Protein AF-A0A8J7RZ24-F1 (afdb_monomer)

Solvent-accessible surface area (backbone atoms only — not comparable to full-atom values): 3809 Å² total; per-residue (Å²): 129,88,83,75,77,82,77,61,80,80,45,56,66,54,52,52,52,48,48,70,74,46,61,90,76,80,78,54,97,87,55,56,66,69,61,43,52,56,50,50,53,51,40,49,51,54,50,52,53,50,53,50,53,51,49,54,61,76,75,106

Organism: NCBI:txid2039722

Mean predicted aligned error: 4.9 Å

Radius of gyration: 14.18 Å; Cα contacts (8 Å, |Δi|>4): 17; chains: 1; bounding box: 27×19×42 Å

Foldseek 3Di:
DPPLDDDDPVCPVVLVVQCVVQPDDDADPPDDPVVVVVSVVSNVVSVVVVVSVVVVVVVD

Secondary structure (DSSP, 8-state):
-----PPPGGGHHHHHHHHHHS---PPPTTS-HHHHHHHHHHHHHHHHHHHHHHHHHH--

pLDDT: mean 89.89, std 11.78, range [43.78, 98.12]

Sequence (60 aa):
MDDSLYLPETTDGLLEFLAETYPPKCIAPDQRPEDAHRYAGKVELIRELISQREQERDEG

Structure (mmCIF, N/CA/C/O backbone):
data_AF-A0A8J7RZ24-F1
#
_entry.id   AF-A0A8J7RZ24-F1
#
loop_
_atom_site.group_PDB
_atom_site.id
_atom_site.type_symbol
_atom_site.label_atom_id
_atom_site.label_alt_id
_atom_site.label_comp_id
_atom_site.label_asym_id
_atom_site.label_entity_id
_atom_site.label_seq_id
_atom_site.pdbx_PDB_ins_code
_atom_site.Cartn_x
_atom_site.Cartn_y
_atom_site.Cartn_z
_atom_site.occupancy
_atom_site.B_iso_or_equiv
_atom_site.auth_seq_id
_atom_site.auth_comp_id
_atom_site.auth_asym_id
_atom_site.auth_atom_id
_atom_site.pdbx_PDB_model_num
ATOM 1 N N . MET A 1 1 ? 6.316 12.251 22.998 1.00 43.78 1 MET A N 1
ATOM 2 C CA . MET A 1 1 ? 5.147 12.624 22.188 1.00 43.78 1 MET A CA 1
ATOM 3 C C . MET A 1 1 ? 4.664 11.319 21.619 1.00 43.78 1 MET A C 1
ATOM 5 O O . MET A 1 1 ? 5.471 10.627 21.014 1.00 43.78 1 MET A O 1
ATOM 9 N N . ASP A 1 2 ? 3.458 10.915 21.981 1.00 53.22 2 ASP A N 1
ATOM 10 C CA . ASP A 1 2 ? 2.827 9.756 21.369 1.00 53.22 2 ASP A CA 1
ATOM 11 C C . ASP A 1 2 ? 2.401 10.203 19.966 1.00 53.22 2 ASP A C 1
ATOM 13 O O . ASP A 1 2 ? 1.446 10.959 19.822 1.00 53.22 2 ASP A O 1
ATOM 17 N N . ASP A 1 3 ? 3.231 9.888 18.969 1.00 63.34 3 ASP A N 1
ATOM 18 C CA . ASP A 1 3 ? 3.011 10.202 17.547 1.00 63.34 3 ASP A CA 1
ATOM 19 C C . ASP A 1 3 ? 2.126 9.129 16.878 1.00 63.34 3 ASP A C 1
ATOM 21 O O . ASP A 1 3 ? 2.134 8.966 15.658 1.00 63.34 3 ASP A O 1
ATOM 25 N N . SER A 1 4 ? 1.375 8.355 17.672 1.00 65.69 4 SER A N 1
ATOM 26 C CA . SER A 1 4 ? 0.411 7.391 17.155 1.00 65.69 4 SER A CA 1
ATOM 27 C C . SER A 1 4 ? -0.801 8.142 16.589 1.00 65.69 4 SER A C 1
ATOM 29 O O . SER A 1 4 ? -1.624 8.735 17.289 1.00 65.69 4 SER A O 1
ATOM 31 N N . LEU A 1 5 ? -0.877 8.190 15.260 1.00 70.88 5 LEU A N 1
ATOM 32 C CA . LEU A 1 5 ? -2.016 8.757 14.549 1.00 70.88 5 LEU A CA 1
ATOM 33 C C . LEU A 1 5 ? -3.197 7.793 14.660 1.00 70.88 5 LEU A C 1
ATOM 35 O O . LEU A 1 5 ? -3.240 6.818 13.923 1.00 70.88 5 LEU A O 1
ATOM 39 N N . TYR A 1 6 ? -4.159 8.076 15.536 1.00 79.69 6 TYR A N 1
ATOM 40 C CA . TYR A 1 6 ? -5.395 7.294 15.615 1.00 79.69 6 TYR A CA 1
ATOM 41 C C . TYR A 1 6 ? -6.147 7.309 14.276 1.00 79.69 6 TYR A C 1
ATOM 43 O O . TYR A 1 6 ? -6.492 8.383 13.764 1.00 79.69 6 TYR A O 1
ATOM 51 N N . LEU A 1 7 ? -6.4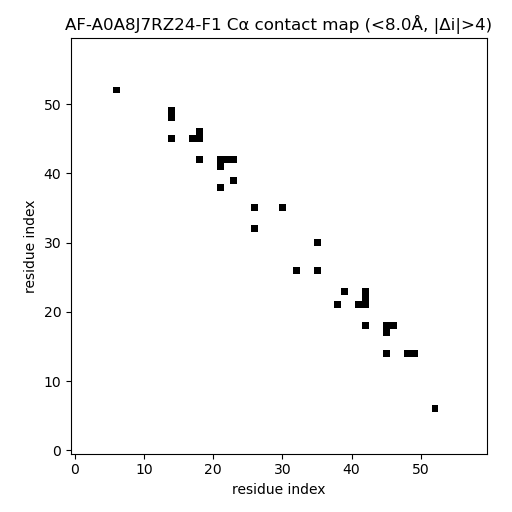38 6.126 13.730 1.00 83.31 7 LEU A N 1
ATOM 52 C CA . LEU A 1 7 ? -7.202 5.981 12.494 1.00 83.31 7 LEU A CA 1
ATOM 53 C C . LEU A 1 7 ? -8.701 5.784 12.794 1.00 83.31 7 LEU A C 1
ATOM 55 O O . LEU A 1 7 ? -9.087 4.797 13.420 1.00 83.31 7 LEU A O 1
ATOM 59 N N . PRO A 1 8 ? -9.592 6.682 12.321 1.00 86.56 8 PRO A N 1
ATOM 60 C CA . PRO A 1 8 ? -11.034 6.503 12.489 1.00 86.56 8 PRO A CA 1
ATOM 61 C C . PRO A 1 8 ? -11.530 5.203 11.847 1.00 86.56 8 PRO A C 1
ATOM 63 O O . PRO A 1 8 ? -11.046 4.829 10.781 1.00 86.56 8 PRO A O 1
ATOM 66 N N . GLU A 1 9 ? -12.571 4.573 12.397 1.00 81.81 9 GLU A N 1
ATOM 67 C CA . GLU A 1 9 ? -13.121 3.315 11.852 1.00 81.81 9 GLU A CA 1
ATOM 68 C C . GLU A 1 9 ? -13.590 3.425 10.396 1.00 81.81 9 GLU A C 1
ATOM 70 O O . GLU A 1 9 ? -13.480 2.488 9.612 1.00 81.81 9 GLU A O 1
ATOM 75 N N . THR A 1 10 ? -14.041 4.609 9.981 1.00 87.00 10 THR A N 1
ATOM 76 C CA . THR A 1 10 ? -14.435 4.878 8.591 1.00 87.00 10 THR A CA 1
ATOM 77 C C . THR A 1 10 ? -13.278 4.770 7.592 1.00 87.00 10 THR A C 1
ATOM 79 O O . THR A 1 10 ? -13.505 4.827 6.385 1.00 87.00 10 THR A O 1
ATOM 82 N N . THR A 1 11 ? -12.040 4.656 8.076 1.00 90.62 11 THR A N 1
ATOM 83 C CA . THR A 1 11 ? -10.823 4.586 7.259 1.00 90.62 11 THR A CA 1
ATOM 84 C C . THR A 1 11 ? -10.640 3.215 6.613 1.00 90.62 11 THR A C 1
ATOM 86 O O . THR A 1 11 ? -9.970 3.132 5.589 1.00 90.62 11 THR A O 1
ATOM 89 N N . ASP A 1 12 ? -11.290 2.164 7.123 1.00 92.44 12 ASP A N 1
ATOM 90 C CA . ASP A 1 12 ? -11.123 0.792 6.625 1.00 92.44 12 ASP A CA 1
ATOM 91 C C . ASP A 1 12 ? -11.456 0.682 5.125 1.00 92.44 12 ASP A C 1
ATOM 93 O O . ASP A 1 12 ? -10.624 0.253 4.326 1.00 92.44 12 ASP A O 1
ATOM 97 N N . GLY A 1 13 ? -12.614 1.205 4.706 1.00 93.62 13 GLY A N 1
ATOM 98 C CA . GLY A 1 13 ? -12.999 1.217 3.290 1.00 93.62 13 GLY A CA 1
ATOM 99 C C . GLY A 1 13 ? -12.101 2.100 2.411 1.00 93.62 13 GLY A C 1
ATOM 100 O O . GLY A 1 13 ? -11.920 1.821 1.226 1.00 93.62 13 GLY A O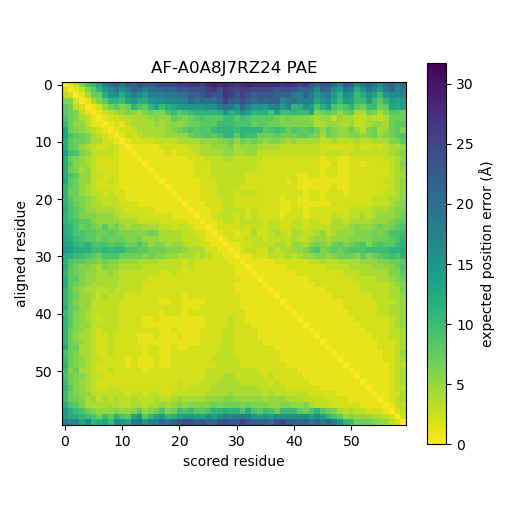 1
ATOM 101 N N . LEU A 1 14 ? -11.502 3.156 2.976 1.00 94.94 14 LEU A N 1
ATOM 102 C CA . LEU A 1 14 ? -10.535 3.984 2.251 1.00 94.94 14 LEU A CA 1
ATOM 103 C C . LEU A 1 14 ? -9.211 3.237 2.045 1.00 94.94 14 LEU A C 1
ATOM 105 O O . LEU A 1 14 ? -8.641 3.315 0.958 1.00 94.94 14 LEU A O 1
ATOM 109 N N . LEU A 1 15 ? -8.724 2.517 3.058 1.00 95.44 15 LEU A N 1
ATOM 110 C CA . LEU A 1 15 ? -7.502 1.717 2.959 1.00 95.44 15 LEU A CA 1
ATOM 111 C C . LEU A 1 15 ? -7.664 0.572 1.960 1.00 95.44 15 LEU A C 1
ATOM 113 O O . LEU A 1 15 ? -6.776 0.376 1.131 1.00 95.44 15 LEU A O 1
ATOM 117 N N . GLU A 1 16 ? -8.810 -0.114 1.974 1.00 95.88 16 GLU A N 1
ATOM 118 C CA . GLU A 1 16 ? -9.154 -1.138 0.980 1.00 95.88 16 GLU A CA 1
ATOM 119 C C . GLU A 1 16 ? -9.129 -0.557 -0.441 1.00 95.88 16 GLU A C 1
ATOM 121 O O . GLU A 1 16 ? -8.400 -1.045 -1.307 1.00 95.88 16 GLU A O 1
ATOM 126 N N . PHE A 1 17 ? -9.829 0.560 -0.664 1.00 96.62 17 PHE A N 1
ATOM 127 C CA . PHE A 1 17 ? -9.847 1.237 -1.961 1.00 96.62 17 PHE A CA 1
ATOM 128 C C . PHE A 1 17 ? -8.446 1.662 -2.433 1.00 96.62 17 PHE A C 1
ATOM 130 O O . PHE A 1 17 ? -8.101 1.533 -3.613 1.00 96.62 17 PHE A O 1
ATOM 137 N N . LEU A 1 18 ? -7.613 2.179 -1.527 1.00 97.00 18 LEU A N 1
ATOM 138 C CA . LEU A 1 18 ? -6.248 2.588 -1.849 1.00 97.00 18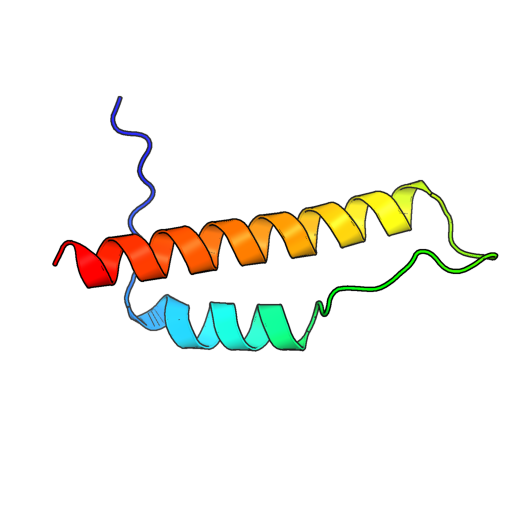 LEU A CA 1
ATOM 139 C C . LEU A 1 18 ? -5.356 1.387 -2.183 1.00 97.00 18 LEU A C 1
ATOM 141 O O . LEU A 1 18 ? -4.575 1.475 -3.133 1.00 97.00 18 LEU A O 1
ATOM 145 N N . ALA A 1 19 ? -5.486 0.273 -1.460 1.00 97.19 19 ALA A N 1
ATOM 146 C CA . ALA A 1 19 ? -4.743 -0.955 -1.731 1.00 97.19 19 ALA A CA 1
ATOM 147 C C . ALA A 1 19 ? -5.090 -1.547 -3.107 1.00 97.19 19 ALA A C 1
ATOM 149 O O . ALA A 1 19 ? -4.192 -1.969 -3.839 1.00 97.19 19 ALA A O 1
ATOM 150 N N . GLU A 1 20 ? -6.367 -1.509 -3.497 1.00 97.69 20 GLU A N 1
ATOM 151 C CA . GLU A 1 20 ? -6.815 -1.913 -4.836 1.00 97.69 20 GLU A CA 1
ATOM 152 C C . GLU A 1 20 ? -6.322 -0.960 -5.934 1.00 97.69 20 GLU A C 1
ATOM 154 O O . GLU A 1 20 ? -5.952 -1.394 -7.026 1.00 97.69 20 GLU A O 1
ATOM 159 N N . THR A 1 21 ? -6.286 0.346 -5.647 1.00 97.88 21 THR A N 1
ATOM 160 C CA . THR A 1 21 ? -5.861 1.381 -6.604 1.00 97.88 21 THR A CA 1
ATOM 161 C C . THR A 1 21 ? -4.349 1.361 -6.848 1.00 97.88 21 THR A C 1
ATOM 163 O O . THR A 1 21 ? -3.888 1.650 -7.957 1.00 97.88 21 THR A O 1
ATOM 166 N N . TYR A 1 22 ? -3.562 1.029 -5.823 1.00 97.06 22 TYR A N 1
ATOM 167 C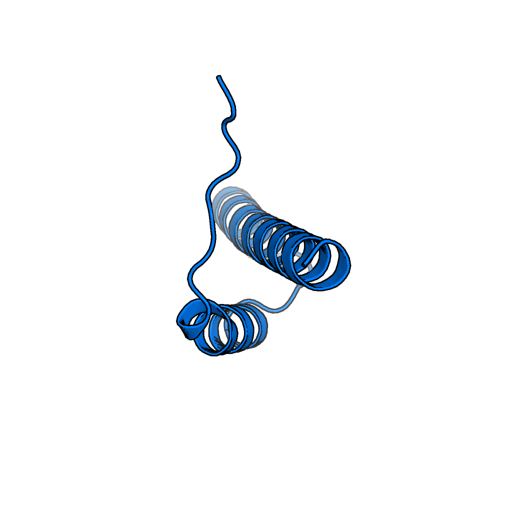 CA . TYR A 1 22 ? -2.101 1.031 -5.863 1.00 97.06 22 TYR A CA 1
ATOM 168 C C . TYR A 1 22 ? -1.529 -0.358 -5.538 1.00 97.06 22 TYR A C 1
ATOM 170 O O . TYR A 1 22 ? -0.846 -0.526 -4.526 1.00 97.06 22 TYR A O 1
ATOM 178 N N . PRO A 1 23 ? -1.737 -1.372 -6.399 1.00 96.88 23 PRO A N 1
ATOM 179 C CA . PRO A 1 23 ? -1.174 -2.691 -6.165 1.00 96.88 23 PRO A CA 1
ATOM 180 C C . PRO A 1 23 ? 0.360 -2.666 -6.302 1.00 96.88 23 PRO A C 1
ATOM 182 O O . PRO A 1 23 ? 0.899 -1.924 -7.136 1.00 96.88 23 PRO A O 1
ATOM 185 N N . PRO A 1 24 ? 1.094 -3.499 -5.545 1.00 96.38 24 PRO A N 1
ATOM 186 C CA . PRO A 1 24 ? 2.534 -3.660 -5.713 1.00 96.38 24 PRO A CA 1
ATOM 187 C C . PRO A 1 24 ? 2.875 -4.071 -7.148 1.00 96.38 24 PRO A C 1
ATOM 189 O O . PRO A 1 24 ? 2.266 -4.986 -7.701 1.00 96.38 24 PRO A O 1
ATOM 192 N N . LYS A 1 25 ? 3.869 -3.416 -7.752 1.00 94.62 25 LYS A N 1
ATOM 193 C CA . LYS A 1 25 ? 4.325 -3.737 -9.109 1.00 94.62 25 LYS A CA 1
ATOM 194 C C . LYS A 1 25 ? 5.819 -3.501 -9.273 1.00 94.62 25 LYS A C 1
ATOM 196 O O . LYS A 1 25 ? 6.394 -2.642 -8.605 1.00 94.62 25 LYS A O 1
ATOM 201 N N . CYS A 1 26 ? 6.430 -4.245 -10.189 1.00 93.44 26 CYS A N 1
ATOM 202 C CA . CYS A 1 26 ? 7.802 -3.997 -10.616 1.00 93.44 26 CYS A CA 1
ATOM 203 C C . CYS A 1 26 ? 7.880 -2.717 -11.457 1.00 93.44 26 CYS A C 1
ATOM 205 O O . CYS A 1 26 ? 6.929 -2.360 -12.156 1.00 93.44 26 CYS A O 1
ATOM 207 N N . ILE A 1 27 ? 9.033 -2.051 -11.409 1.00 93.12 27 ILE A N 1
ATOM 208 C CA . ILE A 1 27 ? 9.350 -0.957 -12.327 1.00 93.12 27 ILE A CA 1
ATOM 209 C C . ILE A 1 27 ? 9.396 -1.488 -13.768 1.00 93.12 27 ILE A C 1
ATOM 211 O O . ILE A 1 27 ? 10.006 -2.529 -14.025 1.00 93.12 27 ILE A O 1
ATOM 215 N N . ALA A 1 28 ? 8.736 -0.796 -14.699 1.00 93.25 28 ALA A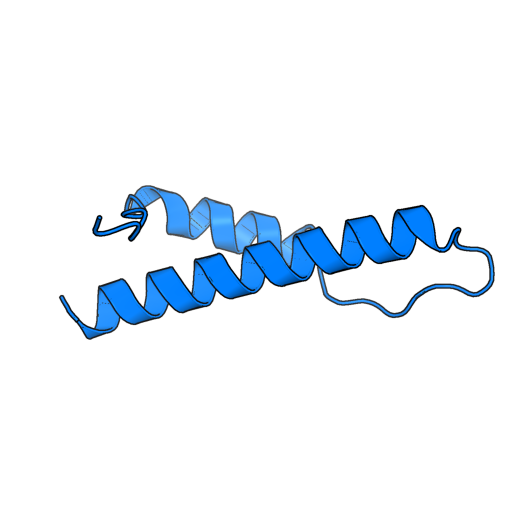 N 1
ATOM 216 C CA . ALA A 1 28 ? 8.795 -1.149 -16.117 1.00 93.25 28 ALA A CA 1
ATOM 217 C C . ALA A 1 28 ? 10.097 -0.629 -16.769 1.00 93.25 28 ALA A C 1
ATOM 219 O O . ALA A 1 28 ? 10.641 0.374 -16.304 1.00 93.25 28 ALA A O 1
ATOM 220 N N . PRO A 1 29 ? 10.605 -1.263 -17.845 1.00 92.12 29 PRO A N 1
ATOM 221 C CA . PRO A 1 29 ? 11.882 -0.884 -18.465 1.00 92.12 29 PRO A CA 1
ATOM 222 C C . PRO A 1 29 ? 11.939 0.557 -18.993 1.00 92.12 29 PRO A C 1
ATOM 224 O O . PRO A 1 29 ? 13.006 1.159 -19.045 1.00 92.12 29 PRO A O 1
ATOM 227 N N . ASP A 1 30 ? 10.795 1.097 -19.401 1.00 95.75 30 ASP A N 1
ATOM 228 C CA . ASP A 1 30 ? 10.605 2.445 -19.934 1.00 95.75 30 ASP A CA 1
ATOM 229 C C . ASP A 1 30 ? 10.130 3.449 -18.870 1.00 95.75 30 ASP A C 1
ATOM 231 O O . ASP A 1 30 ? 9.981 4.642 -19.149 1.00 95.75 30 ASP A O 1
ATOM 235 N N . GLN A 1 31 ? 9.899 2.990 -17.638 1.00 94.81 31 GLN A N 1
ATOM 236 C CA . GLN A 1 31 ? 9.420 3.839 -16.562 1.00 94.81 31 GLN A CA 1
ATOM 237 C C . GLN A 1 31 ? 10.561 4.667 -15.977 1.00 94.81 31 GLN A C 1
ATOM 239 O O . GLN A 1 31 ? 11.639 4.171 -15.647 1.00 94.81 31 GLN A O 1
ATOM 244 N N . ARG A 1 32 ? 10.284 5.953 -15.771 1.00 97.12 32 ARG A N 1
ATOM 245 C CA . ARG A 1 32 ? 11.202 6.839 -15.067 1.00 97.12 32 ARG A CA 1
ATOM 246 C C . ARG A 1 32 ? 11.414 6.365 -13.623 1.00 97.12 32 ARG A C 1
ATOM 248 O O . ARG A 1 32 ? 10.419 6.134 -12.924 1.00 97.12 32 ARG A O 1
ATOM 255 N N . PRO A 1 33 ? 12.666 6.300 -13.133 1.00 95.62 33 PRO A N 1
ATOM 256 C CA . PRO A 1 33 ? 12.950 5.905 -11.756 1.00 95.62 33 PRO A CA 1
ATOM 257 C C . PRO A 1 33 ? 12.192 6.744 -10.725 1.00 95.62 33 PRO A C 1
ATOM 259 O O . PRO A 1 33 ? 11.672 6.198 -9.757 1.00 95.62 33 PRO A O 1
ATOM 262 N N . GLU A 1 34 ? 12.049 8.055 -10.947 1.00 97.19 34 GLU A N 1
ATOM 263 C CA . GLU A 1 34 ? 11.362 8.937 -9.995 1.00 97.19 34 GLU A CA 1
ATOM 264 C C . GLU A 1 34 ? 9.882 8.572 -9.818 1.00 97.19 34 GLU A C 1
ATOM 266 O O . GLU A 1 34 ? 9.365 8.569 -8.699 1.00 97.19 34 GLU A O 1
ATOM 271 N N . ASP A 1 35 ? 9.198 8.233 -10.913 1.00 96.81 35 ASP A N 1
ATOM 272 C CA . ASP A 1 35 ? 7.788 7.845 -10.875 1.00 96.81 35 ASP A CA 1
ATOM 273 C C . ASP A 1 35 ? 7.612 6.462 -10.243 1.00 96.81 35 ASP A C 1
ATOM 275 O O . ASP A 1 35 ? 6.644 6.230 -9.516 1.00 96.81 35 ASP A O 1
ATOM 279 N N . ALA A 1 36 ? 8.563 5.555 -10.475 1.00 96.75 36 ALA A N 1
ATOM 280 C CA . ALA A 1 36 ? 8.581 4.243 -9.842 1.00 96.75 36 ALA A CA 1
ATOM 281 C C . ALA A 1 36 ? 8.807 4.341 -8.328 1.00 96.75 36 ALA A C 1
ATOM 283 O O . ALA A 1 36 ? 8.055 3.739 -7.565 1.00 96.75 36 ALA A O 1
ATOM 284 N N . HIS A 1 37 ? 9.770 5.154 -7.885 1.00 96.62 37 HIS A N 1
ATOM 285 C CA . HIS A 1 37 ? 10.015 5.407 -6.465 1.00 96.62 37 HIS A CA 1
ATOM 286 C C . HIS A 1 37 ? 8.814 6.065 -5.790 1.00 96.62 37 HIS A C 1
ATOM 288 O O . HIS A 1 37 ? 8.398 5.632 -4.718 1.00 96.62 37 HIS A O 1
ATOM 294 N N . ARG A 1 38 ? 8.199 7.067 -6.432 1.00 97.50 38 ARG A N 1
ATOM 295 C CA . ARG A 1 38 ? 6.986 7.703 -5.903 1.00 97.50 38 ARG A CA 1
ATOM 296 C C . ARG A 1 38 ? 5.837 6.705 -5.777 1.00 97.50 38 ARG A C 1
ATOM 298 O O . ARG A 1 38 ? 5.103 6.749 -4.796 1.00 97.50 38 ARG A O 1
ATOM 305 N N . TYR A 1 39 ? 5.660 5.825 -6.762 1.00 97.44 39 TYR A N 1
ATOM 306 C CA . TYR A 1 39 ? 4.648 4.776 -6.693 1.00 97.44 39 TYR A CA 1
ATOM 307 C C . TYR A 1 39 ? 4.944 3.793 -5.555 1.00 97.44 39 TYR A C 1
ATOM 309 O O . TYR A 1 39 ? 4.051 3.511 -4.765 1.00 97.44 39 TYR A O 1
ATOM 317 N N . ALA A 1 40 ? 6.190 3.328 -5.429 1.00 97.25 40 ALA A N 1
ATOM 318 C CA . ALA A 1 40 ? 6.604 2.424 -4.358 1.00 97.25 40 ALA A CA 1
ATOM 319 C C . ALA A 1 40 ? 6.341 3.023 -2.968 1.00 97.25 40 ALA A C 1
ATOM 321 O O . ALA A 1 40 ? 5.736 2.354 -2.139 1.00 97.25 40 ALA A O 1
ATOM 322 N N . GLY A 1 41 ? 6.675 4.301 -2.760 1.00 97.50 41 GLY A N 1
ATOM 323 C CA . GLY A 1 41 ? 6.404 4.988 -1.494 1.00 97.50 41 GLY A CA 1
ATOM 324 C C . GLY A 1 41 ? 4.911 5.095 -1.163 1.00 97.50 41 GLY A C 1
ATOM 325 O O . GLY A 1 41 ? 4.532 4.979 -0.005 1.00 97.50 41 GLY A O 1
ATOM 326 N N . LYS A 1 42 ? 4.031 5.247 -2.167 1.00 97.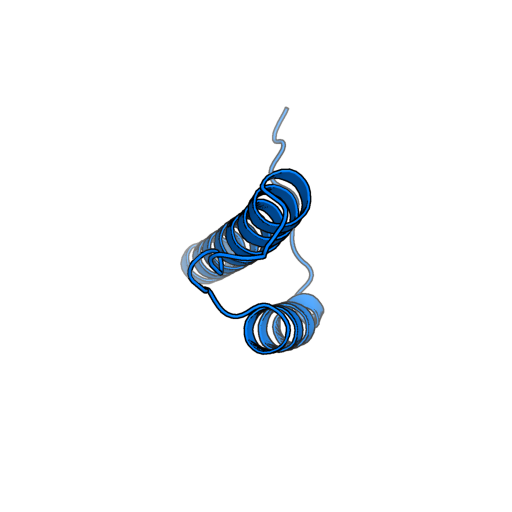94 42 LYS A N 1
ATOM 327 C CA . LYS A 1 42 ? 2.575 5.183 -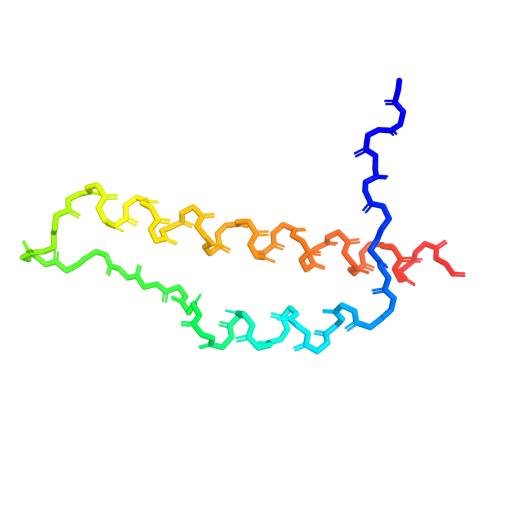1.934 1.00 97.94 42 LYS A CA 1
ATOM 328 C C . LYS A 1 42 ? 2.143 3.799 -1.453 1.00 97.94 42 LYS A C 1
ATOM 330 O O . LYS A 1 42 ? 1.358 3.708 -0.519 1.00 97.94 42 LYS A O 1
ATOM 335 N N . VAL A 1 43 ? 2.644 2.741 -2.092 1.00 98.12 43 VAL A N 1
ATOM 336 C CA . VAL A 1 43 ? 2.326 1.352 -1.720 1.00 98.12 43 VAL A CA 1
ATOM 337 C C . VAL A 1 43 ? 2.818 1.038 -0.308 1.00 98.12 43 VAL A C 1
ATOM 339 O O . VAL A 1 43 ? 2.103 0.400 0.458 1.00 98.12 43 VAL A O 1
ATOM 342 N N . GLU A 1 44 ? 4.026 1.481 0.034 1.00 97.94 44 GLU A N 1
ATOM 343 C CA . GLU A 1 44 ? 4.619 1.308 1.361 1.00 97.94 44 GLU A CA 1
ATOM 344 C C . GLU A 1 44 ? 3.793 2.012 2.438 1.00 97.94 44 GLU A C 1
ATOM 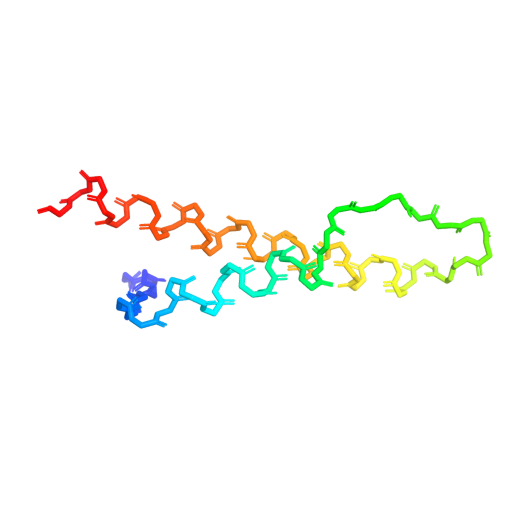346 O O . GLU A 1 44 ? 3.347 1.355 3.372 1.00 97.94 44 GLU A O 1
ATOM 351 N N . LEU A 1 45 ? 3.454 3.288 2.233 1.00 96.81 45 LEU A N 1
ATOM 352 C CA . LEU A 1 45 ? 2.612 4.038 3.164 1.00 96.81 45 LEU A CA 1
ATOM 353 C C . LEU A 1 45 ? 1.242 3.375 3.382 1.00 96.81 45 LEU A C 1
ATOM 355 O O . LEU A 1 45 ? 0.772 3.281 4.510 1.00 96.81 45 LEU A O 1
ATOM 359 N N . ILE A 1 46 ? 0.588 2.895 2.317 1.00 96.94 46 ILE A N 1
ATOM 360 C CA . ILE A 1 46 ? -0.707 2.203 2.442 1.00 96.94 46 ILE A CA 1
ATOM 361 C C . ILE A 1 46 ? -0.563 0.938 3.300 1.00 96.94 46 ILE A C 1
ATOM 363 O O . ILE A 1 46 ? -1.416 0.671 4.142 1.00 96.94 46 ILE A O 1
ATOM 367 N N . ARG A 1 47 ? 0.520 0.172 3.120 1.00 96.81 47 ARG A N 1
ATOM 368 C CA . ARG A 1 47 ? 0.793 -1.035 3.916 1.00 96.81 47 ARG A CA 1
ATOM 369 C C . ARG A 1 47 ? 1.058 -0.717 5.382 1.00 96.81 47 ARG A C 1
ATOM 371 O O . ARG A 1 47 ? 0.554 -1.434 6.239 1.00 96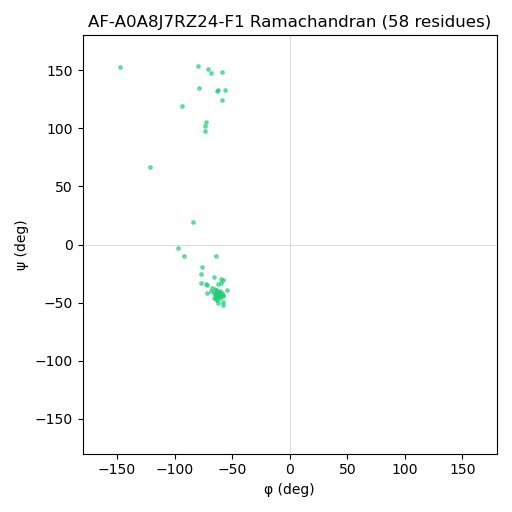.81 47 ARG A O 1
ATOM 378 N N . GLU A 1 48 ? 1.818 0.337 5.663 1.00 95.44 48 GLU A N 1
ATOM 379 C CA . GLU A 1 48 ? 2.068 0.797 7.033 1.00 95.44 48 GLU A CA 1
ATOM 380 C C . GLU A 1 48 ? 0.762 1.189 7.729 1.00 95.44 48 GLU A C 1
ATOM 382 O O . GLU A 1 48 ? 0.502 0.734 8.838 1.00 95.44 48 GLU A O 1
ATOM 387 N N . LEU A 1 49 ? -0.104 1.947 7.048 1.00 94.38 49 LEU A N 1
ATOM 388 C CA . LEU A 1 49 ? -1.404 2.355 7.588 1.00 94.38 49 LEU A CA 1
ATOM 389 C C . LEU A 1 49 ? -2.339 1.164 7.844 1.00 94.38 49 LEU A C 1
ATOM 391 O O . LEU A 1 49 ? -3.030 1.142 8.859 1.00 94.38 49 LEU A O 1
ATOM 395 N N . ILE A 1 50 ? -2.354 0.165 6.954 1.00 94.56 50 ILE A N 1
ATOM 396 C CA . ILE A 1 50 ? -3.113 -1.078 7.170 1.00 94.56 50 ILE A CA 1
ATOM 397 C C . ILE A 1 50 ? -2.569 -1.824 8.391 1.00 94.56 50 ILE A C 1
ATOM 399 O O . ILE A 1 50 ? -3.345 -2.185 9.269 1.00 94.56 50 ILE A O 1
ATOM 403 N N . SER A 1 51 ? -1.248 -1.995 8.484 1.00 93.69 51 SER A N 1
ATOM 404 C CA . SER A 1 51 ? -0.618 -2.677 9.618 1.00 93.69 51 SER A CA 1
ATOM 405 C C . SER A 1 51 ? -0.903 -1.967 10.941 1.00 93.69 51 SER A C 1
ATOM 407 O O . SER A 1 51 ? -1.162 -2.627 11.944 1.00 93.69 51 SER A O 1
ATOM 409 N N . GLN A 1 52 ? -0.876 -0.634 10.953 1.00 91.81 52 GLN A N 1
ATOM 410 C CA . GLN A 1 52 ? -1.217 0.152 12.134 1.00 91.81 52 GLN A CA 1
ATOM 411 C C . GLN A 1 52 ? -2.687 -0.049 12.524 1.00 91.81 52 GLN A C 1
ATOM 413 O O . GLN A 1 52 ? -2.997 -0.231 13.698 1.00 91.81 52 GLN A O 1
ATOM 418 N N . ARG A 1 53 ? -3.597 -0.067 11.544 1.00 90.69 53 ARG A N 1
ATOM 419 C CA . ARG A 1 53 ? -5.026 -0.284 11.785 1.00 90.69 53 ARG A CA 1
ATOM 420 C C . ARG A 1 53 ? -5.330 -1.681 12.327 1.00 90.69 53 ARG A C 1
ATOM 422 O O . ARG A 1 53 ? -6.211 -1.832 13.168 1.00 90.69 53 ARG A O 1
ATOM 429 N N . GLU A 1 54 ? -4.625 -2.697 11.840 1.00 91.44 54 GLU A N 1
ATOM 430 C CA . GLU A 1 54 ? -4.710 -4.065 12.362 1.00 91.44 54 GLU A CA 1
ATOM 431 C C . GLU A 1 54 ? -4.222 -4.125 13.813 1.00 91.44 54 GLU A C 1
ATOM 433 O O . GLU A 1 54 ? -4.920 -4.670 14.664 1.00 91.44 54 GLU A O 1
ATOM 438 N N . GLN A 1 55 ? -3.102 -3.468 14.124 1.00 90.06 55 GLN A N 1
ATOM 439 C CA . GLN A 1 55 ? -2.591 -3.384 15.491 1.00 90.06 55 GLN A CA 1
ATOM 440 C C . GLN A 1 55 ? -3.581 -2.692 16.447 1.00 90.06 55 GLN A C 1
ATOM 442 O O . GLN A 1 55 ? -3.836 -3.202 17.534 1.00 90.06 55 GLN A O 1
ATOM 447 N N . GLU A 1 56 ? -4.199 -1.578 16.036 1.00 88.00 56 GLU A N 1
ATOM 448 C CA . GLU A 1 56 ? -5.237 -0.897 16.830 1.00 88.00 56 GLU A CA 1
ATOM 449 C C . GLU A 1 56 ? -6.453 -1.794 17.122 1.00 88.00 56 GLU A C 1
ATOM 451 O O . GLU A 1 56 ? -7.089 -1.649 18.165 1.00 88.00 56 GLU A O 1
ATOM 456 N N . ARG A 1 57 ? -6.802 -2.702 16.200 1.00 85.19 57 ARG A N 1
ATOM 457 C CA . ARG A 1 57 ? -7.914 -3.651 16.371 1.00 85.19 57 ARG A CA 1
ATOM 458 C C . ARG A 1 57 ? -7.558 -4.821 17.284 1.00 85.19 57 ARG A C 1
ATOM 460 O O . ARG A 1 57 ? -8.443 -5.316 17.968 1.00 85.19 57 ARG A O 1
ATOM 467 N N . ASP A 1 58 ? -6.303 -5.262 17.275 1.00 81.06 58 ASP A N 1
ATOM 468 C CA . ASP A 1 58 ? -5.824 -6.348 18.137 1.00 81.06 58 ASP A CA 1
ATOM 469 C C . ASP A 1 58 ? -5.601 -5.883 19.592 1.00 81.06 58 ASP A C 1
ATOM 471 O O . ASP A 1 58 ? -5.660 -6.694 20.519 1.00 81.06 58 ASP A O 1
ATOM 475 N N . GLU A 1 59 ? -5.346 -4.585 19.803 1.00 72.00 59 GLU A N 1
ATOM 476 C CA . GLU A 1 59 ? -5.120 -3.970 21.121 1.00 72.00 59 GLU A CA 1
ATOM 477 C C . GLU A 1 59 ? -6.395 -3.408 21.796 1.00 72.00 59 GLU A C 1
ATOM 479 O O . GLU A 1 59 ? -6.341 -3.048 22.977 1.00 72.00 59 GLU A O 1
ATOM 484 N N . GLY A 1 60 ? -7.527 -3.332 21.080 1.00 58.91 60 GLY A N 1
ATOM 485 C CA . GLY A 1 60 ? -8.822 -2.807 21.558 1.00 58.91 60 GLY A CA 1
ATOM 486 C C . GLY A 1 60 ? -9.832 -3.876 21.968 1.00 58.91 60 GLY A C 1
ATOM 487 O O . GLY A 1 60 ? -10.572 -3.623 22.949 1.00 58.91 60 GLY A O 1
#